Protein AF-A0A1G7KES5-F1 (afdb_monomer)

Organism: NCBI:txid659014

pLDDT: mean 86.61, std 11.35, range [51.34, 96.12]

Secondary structure (DSSP, 8-state):
-PPPPHHHHHHHHHHHHHHHHHHHHHS-GGG--HHHHHHHHHHHHHHHHHHHHHHH--

Structure (mmCIF, N/CA/C/O backbone):
data_AF-A0A1G7KES5-F1
#
_entry.id   AF-A0A1G7KES5-F1
#
loop_
_atom_site.group_PDB
_atom_site.id
_atom_site.type_symbol
_atom_site.label_atom_id
_atom_site.label_alt_id
_atom_site.label_comp_id
_atom_site.label_asym_id
_atom_site.label_entity_id
_atom_site.label_seq_id
_atom_site.pdbx_PDB_ins_code
_atom_site.Cartn_x
_atom_site.Cartn_y
_atom_site.Cartn_z
_atom_site.occupancy
_atom_site.B_iso_or_equiv
_atom_site.auth_seq_id
_atom_site.auth_comp_id
_atom_site.auth_asym_id
_atom_site.auth_atom_id
_atom_site.pdbx_PDB_model_num
ATOM 1 N N . MET A 1 1 ? -1.065 13.093 26.137 1.00 51.34 1 MET A N 1
ATOM 2 C CA . MET A 1 1 ? -1.225 12.464 24.804 1.00 51.34 1 MET A CA 1
ATOM 3 C C . MET A 1 1 ? -2.370 11.456 24.867 1.00 51.34 1 MET A C 1
ATOM 5 O O . MET A 1 1 ? -2.282 10.531 25.665 1.00 51.34 1 MET A O 1
ATOM 9 N N . ARG A 1 2 ? -3.462 11.632 24.104 1.00 58.78 2 ARG A N 1
ATOM 10 C CA . ARG A 1 2 ? -4.500 10.586 23.977 1.00 58.78 2 ARG A CA 1
ATOM 11 C C . ARG A 1 2 ? -3.873 9.389 23.253 1.00 58.78 2 ARG A C 1
ATOM 13 O O . ARG A 1 2 ? -3.389 9.559 22.139 1.00 58.78 2 ARG A O 1
ATOM 20 N N . LYS A 1 3 ? -3.841 8.210 23.884 1.00 73.94 3 LYS A N 1
ATOM 21 C CA . LYS A 1 3 ? -3.400 6.969 23.227 1.00 73.94 3 LYS A CA 1
ATOM 22 C C . LYS A 1 3 ? -4.352 6.689 22.059 1.00 73.94 3 LYS A C 1
ATOM 24 O O . LYS A 1 3 ? -5.565 6.651 22.267 1.00 73.94 3 LYS A O 1
ATOM 29 N N . LYS A 1 4 ? -3.820 6.555 20.841 1.00 72.62 4 LYS A N 1
ATOM 30 C CA . LYS A 1 4 ? -4.612 6.118 19.685 1.00 72.62 4 LYS A CA 1
ATOM 31 C C . LYS A 1 4 ? -5.071 4.681 19.935 1.00 72.62 4 LYS A C 1
ATOM 33 O O . LYS A 1 4 ? -4.395 3.910 20.613 1.00 72.62 4 LYS A O 1
ATOM 38 N N . SER A 1 5 ? -6.248 4.320 19.433 1.00 84.62 5 SER A N 1
ATOM 39 C CA . SER A 1 5 ? -6.673 2.923 19.484 1.00 84.62 5 SER A CA 1
ATOM 40 C C . SER A 1 5 ? -5.752 2.090 18.589 1.00 84.62 5 SER A C 1
ATOM 42 O O . SER A 1 5 ? -5.285 2.567 17.554 1.00 84.62 5 SER A O 1
ATOM 44 N N . ARG A 1 6 ? -5.534 0.819 18.942 1.00 85.81 6 ARG A N 1
ATOM 45 C CA . ARG A 1 6 ? -4.755 -0.126 18.121 1.00 85.81 6 ARG A CA 1
ATOM 46 C C . ARG A 1 6 ? -5.242 -0.170 16.665 1.00 85.81 6 ARG A C 1
ATOM 48 O O . ARG A 1 6 ? -4.451 -0.344 15.745 1.00 85.81 6 ARG A O 1
ATOM 55 N N . ARG A 1 7 ? -6.548 0.024 16.456 1.00 86.25 7 ARG A N 1
ATOM 56 C CA . ARG A 1 7 ? -7.169 0.113 15.132 1.00 86.25 7 ARG A CA 1
ATOM 57 C C . ARG A 1 7 ? -6.781 1.391 14.389 1.00 86.25 7 ARG A C 1
ATOM 59 O O . ARG A 1 7 ? -6.446 1.307 13.215 1.00 86.25 7 ARG A O 1
ATOM 66 N N . ALA A 1 8 ? -6.785 2.545 15.055 1.00 87.94 8 ALA A N 1
ATOM 67 C CA . ALA A 1 8 ? -6.349 3.800 14.447 1.00 87.94 8 ALA A CA 1
ATOM 68 C C . ALA A 1 8 ? -4.871 3.741 14.029 1.00 87.94 8 ALA A C 1
ATOM 70 O O . ALA A 1 8 ? -4.537 4.143 12.919 1.00 87.94 8 ALA A O 1
ATOM 71 N N . GLU A 1 9 ? -4.007 3.160 14.866 1.00 90.88 9 GLU A N 1
ATOM 72 C CA . GLU A 1 9 ? -2.592 2.951 14.524 1.00 90.88 9 GLU A CA 1
ATOM 73 C C . GLU A 1 9 ? -2.415 2.004 13.329 1.00 90.88 9 GLU A C 1
ATOM 75 O O . GLU A 1 9 ? -1.594 2.261 12.449 1.00 90.88 9 GLU A O 1
ATOM 80 N N . LEU A 1 10 ? -3.197 0.921 13.264 1.00 90.75 10 LEU A N 1
ATOM 81 C CA . LEU A 1 10 ? -3.172 -0.002 12.129 1.00 90.75 10 LEU A CA 1
ATOM 82 C C . LEU A 1 10 ? -3.627 0.681 10.832 1.00 90.75 10 LEU A C 1
ATOM 84 O O . LEU A 1 10 ? -2.984 0.515 9.798 1.00 90.75 10 LEU A O 1
ATOM 88 N N . VAL A 1 11 ? -4.699 1.474 10.885 1.00 91.94 11 VAL A N 1
ATOM 89 C CA . VAL A 1 11 ? -5.208 2.228 9.729 1.00 91.94 11 VAL A CA 1
ATOM 90 C C . VAL A 1 11 ? -4.174 3.235 9.229 1.00 91.94 11 VAL A C 1
ATOM 92 O O . VAL A 1 11 ? -3.963 3.322 8.022 1.00 91.94 11 VAL A O 1
ATOM 95 N N . GLU A 1 12 ? -3.499 3.962 10.122 1.00 93.38 12 GLU A N 1
ATOM 96 C CA . GLU A 1 12 ? -2.430 4.889 9.728 1.00 93.38 12 GLU A CA 1
ATOM 97 C C . GLU A 1 12 ? -1.274 4.166 9.039 1.00 93.38 12 GLU A C 1
ATOM 99 O O . GLU A 1 12 ? -0.861 4.579 7.958 1.00 93.38 12 GLU A O 1
ATOM 104 N N . ARG A 1 13 ? -0.805 3.044 9.598 1.00 93.94 13 ARG A N 1
ATOM 105 C CA . ARG A 1 13 ? 0.273 2.249 8.987 1.00 93.94 13 ARG A CA 1
ATOM 106 C C . ARG A 1 13 ? -0.098 1.735 7.599 1.00 93.94 13 ARG A C 1
ATOM 108 O O . ARG A 1 13 ? 0.724 1.796 6.690 1.00 93.94 13 ARG A O 1
ATOM 115 N N . LEU A 1 14 ? -1.323 1.239 7.432 1.00 95.06 14 LEU A N 1
ATOM 116 C CA . LEU A 1 14 ? -1.808 0.744 6.143 1.00 95.06 14 LEU A CA 1
ATOM 117 C C . LEU A 1 14 ? -1.947 1.873 5.115 1.00 95.06 14 LEU A C 1
ATOM 119 O O . LEU A 1 14 ? -1.585 1.670 3.961 1.00 95.06 14 LEU A O 1
ATOM 123 N N . ARG A 1 15 ? -2.401 3.065 5.522 1.00 94.62 15 ARG A N 1
ATOM 124 C CA . ARG A 1 15 ? -2.440 4.245 4.642 1.00 94.62 15 ARG A CA 1
ATOM 125 C C . ARG A 1 15 ? -1.042 4.659 4.196 1.00 94.62 15 ARG A C 1
ATOM 127 O O . ARG A 1 15 ? -0.803 4.737 3.002 1.00 94.62 15 ARG A O 1
ATOM 134 N N . SER A 1 16 ? -0.096 4.799 5.126 1.00 95.94 16 SER A N 1
ATOM 135 C CA . SER A 1 16 ? 1.291 5.136 4.777 1.00 95.94 16 SER A CA 1
ATOM 136 C C . SER A 1 16 ? 1.941 4.089 3.870 1.00 95.94 16 SER A C 1
ATOM 138 O O . SER A 1 16 ? 2.723 4.435 2.987 1.00 95.94 16 SER A O 1
ATOM 140 N N . ARG A 1 17 ? 1.617 2.801 4.060 1.00 95.38 17 ARG A N 1
ATOM 141 C CA . ARG A 1 17 ? 2.081 1.736 3.165 1.00 95.38 17 ARG A CA 1
ATOM 142 C C . ARG A 1 17 ? 1.469 1.863 1.773 1.00 95.38 17 ARG A C 1
ATOM 144 O O . ARG A 1 17 ? 2.200 1.706 0.803 1.00 95.38 17 ARG A O 1
ATOM 151 N N . LEU A 1 18 ? 0.171 2.144 1.673 1.00 95.75 18 LEU A N 1
ATOM 152 C CA . LEU A 1 18 ? -0.500 2.338 0.389 1.00 95.75 18 LEU A CA 1
ATOM 153 C C . LEU A 1 18 ? 0.095 3.529 -0.370 1.00 95.75 18 LEU A C 1
ATOM 155 O O . LEU A 1 18 ? 0.478 3.360 -1.522 1.00 95.75 18 LEU A O 1
ATOM 159 N N . ASP A 1 19 ? 0.276 4.668 0.303 1.00 94.81 19 ASP A N 1
ATOM 160 C CA . ASP A 1 19 ? 0.886 5.866 -0.284 1.00 94.81 19 ASP A CA 1
ATOM 161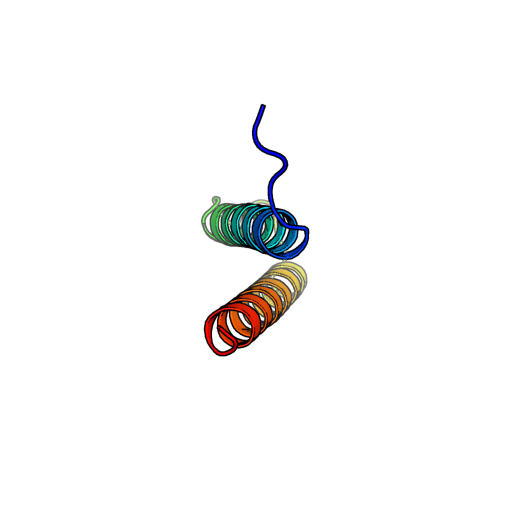 C C . ASP A 1 19 ? 2.299 5.571 -0.807 1.00 94.81 19 ASP A C 1
ATOM 163 O O . ASP A 1 19 ? 2.674 5.997 -1.896 1.00 94.81 19 ASP A O 1
ATOM 167 N N . PHE A 1 20 ? 3.096 4.803 -0.056 1.00 94.44 20 PHE A N 1
ATOM 168 C CA . PHE A 1 20 ? 4.422 4.377 -0.503 1.00 94.44 20 PHE A CA 1
ATOM 169 C C . PHE A 1 20 ? 4.359 3.534 -1.784 1.00 94.44 20 PHE A C 1
ATOM 171 O O . PHE A 1 20 ? 5.120 3.788 -2.715 1.00 94.44 20 PHE A O 1
ATOM 178 N N . LEU A 1 21 ? 3.460 2.547 -1.844 1.00 93.12 21 LEU A N 1
ATOM 179 C CA . LEU A 1 21 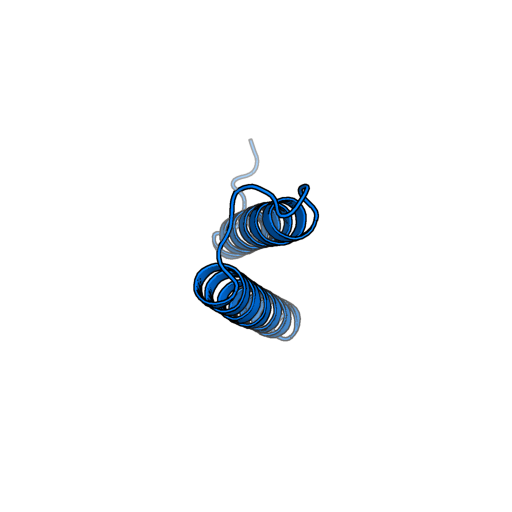? 3.317 1.672 -3.011 1.00 93.12 21 LEU A CA 1
ATOM 180 C C . LEU A 1 21 ? 2.824 2.453 -4.238 1.00 93.12 21 LEU A C 1
ATOM 182 O O . LEU A 1 21 ? 3.338 2.249 -5.335 1.00 93.12 21 LEU A O 1
ATOM 186 N N . GLU A 1 22 ? 1.872 3.369 -4.058 1.00 91.88 22 GLU A N 1
ATOM 187 C CA . GLU A 1 22 ? 1.354 4.222 -5.133 1.00 91.88 22 GLU A CA 1
ATOM 188 C C . GLU A 1 22 ? 2.426 5.187 -5.658 1.00 91.88 22 GLU A C 1
ATOM 190 O O . GLU A 1 22 ? 2.613 5.288 -6.871 1.00 91.88 22 GLU A O 1
ATOM 195 N N . ASN A 1 23 ? 3.213 5.805 -4.771 1.00 92.00 23 ASN A N 1
ATOM 196 C CA . ASN A 1 23 ? 4.351 6.642 -5.163 1.00 92.00 23 ASN A CA 1
ATOM 197 C C . ASN A 1 23 ? 5.419 5.851 -5.923 1.00 92.00 23 ASN A C 1
ATOM 199 O O . ASN A 1 23 ? 6.007 6.354 -6.878 1.00 92.00 23 ASN A O 1
ATOM 203 N N . LEU A 1 24 ? 5.666 4.607 -5.514 1.00 89.75 24 LEU A N 1
ATOM 204 C CA . LEU A 1 24 ? 6.660 3.753 -6.150 1.00 89.75 24 LEU A CA 1
ATOM 205 C C . LEU A 1 24 ? 6.222 3.306 -7.555 1.00 89.75 24 LEU A C 1
ATOM 207 O O . LEU A 1 24 ? 7.064 3.175 -8.435 1.00 89.75 24 LEU A O 1
ATOM 211 N N . MET A 1 25 ? 4.916 3.145 -7.789 1.00 89.44 25 MET A N 1
ATOM 212 C CA . MET A 1 25 ? 4.351 2.908 -9.126 1.00 89.44 25 MET A CA 1
ATOM 213 C C . MET A 1 25 ? 4.271 4.174 -9.993 1.00 89.44 25 MET A C 1
ATOM 215 O O . MET A 1 25 ? 4.303 4.069 -11.215 1.00 89.44 25 MET A O 1
ATOM 219 N N . ALA A 1 26 ? 4.140 5.356 -9.382 1.00 87.62 26 ALA A N 1
ATOM 220 C CA . ALA A 1 26 ? 4.086 6.642 -10.081 1.00 87.62 26 ALA A CA 1
ATOM 221 C C . ALA A 1 26 ? 5.474 7.206 -10.435 1.00 87.62 26 ALA A C 1
ATOM 223 O O . ALA A 1 26 ? 5.582 8.124 -11.250 1.00 87.62 26 ALA A O 1
ATOM 224 N N . ALA A 1 27 ? 6.535 6.683 -9.815 1.00 83.00 27 ALA A N 1
ATOM 225 C CA . ALA A 1 27 ? 7.905 7.063 -10.120 1.00 83.00 27 ALA A CA 1
ATOM 226 C C . ALA A 1 27 ? 8.275 6.676 -11.568 1.00 83.00 27 ALA A C 1
ATOM 228 O O . ALA A 1 27 ? 7.773 5.674 -12.083 1.00 83.00 27 ALA A O 1
ATOM 229 N N . PRO A 1 28 ? 9.168 7.433 -12.235 1.00 77.44 28 PRO A N 1
ATOM 230 C CA . PRO A 1 28 ? 9.645 7.091 -13.571 1.00 77.44 28 PRO A CA 1
ATOM 231 C C . PRO A 1 28 ? 10.142 5.641 -13.605 1.00 77.44 28 PRO A C 1
ATOM 233 O O . PRO A 1 28 ? 10.992 5.251 -12.806 1.00 77.44 28 PRO A O 1
ATOM 236 N N . SER A 1 29 ? 9.607 4.843 -14.528 1.00 66.00 29 SER A N 1
ATOM 237 C CA . SER A 1 29 ? 9.739 3.379 -14.593 1.00 66.00 29 SER A CA 1
ATOM 238 C C . SER A 1 29 ? 11.143 2.860 -14.938 1.00 66.00 29 SER A C 1
ATOM 240 O O . SER A 1 29 ? 11.317 1.689 -15.261 1.00 66.00 29 SER A O 1
ATOM 242 N N . THR A 1 30 ? 12.181 3.692 -14.844 1.00 62.81 30 THR A N 1
ATOM 243 C CA . THR A 1 30 ? 13.555 3.336 -15.221 1.00 62.81 30 THR A CA 1
ATOM 244 C C . THR A 1 30 ? 14.242 2.375 -14.244 1.00 62.81 30 THR A C 1
ATOM 246 O O . THR A 1 30 ? 15.336 1.904 -14.545 1.00 62.81 30 THR A O 1
ATOM 249 N N . GLY A 1 31 ? 13.626 2.056 -13.097 1.00 72.88 31 GLY A N 1
ATOM 250 C CA . GLY A 1 31 ? 14.234 1.227 -12.047 1.00 72.88 31 GLY A CA 1
ATOM 251 C C . GLY A 1 31 ? 13.484 -0.050 -11.652 1.00 72.88 31 GLY A C 1
ATOM 252 O O 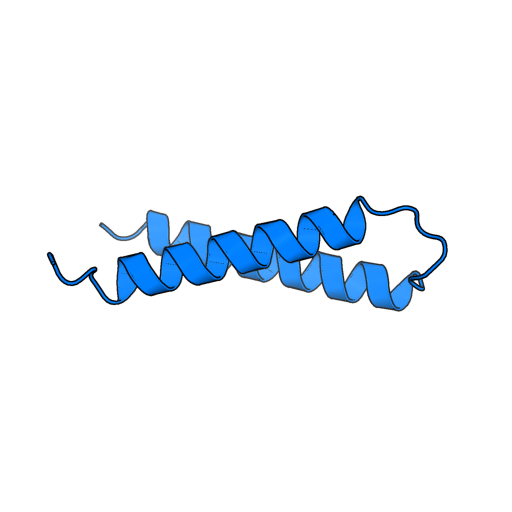. GLY A 1 31 ? 13.972 -0.773 -10.785 1.00 72.88 31 GLY A O 1
ATOM 253 N N . ILE A 1 32 ? 12.312 -0.339 -12.228 1.00 82.62 32 ILE A N 1
ATOM 254 C CA . ILE A 1 32 ? 11.434 -1.427 -11.763 1.00 82.62 32 ILE A CA 1
ATOM 255 C C . ILE A 1 32 ? 11.064 -2.321 -12.948 1.00 82.62 32 ILE A C 1
ATOM 257 O O . ILE A 1 32 ? 10.609 -1.824 -13.971 1.00 82.62 32 ILE A O 1
ATOM 261 N N . SER A 1 33 ? 11.261 -3.636 -12.821 1.00 87.50 33 SER A N 1
ATOM 262 C CA . SER A 1 33 ? 10.802 -4.594 -13.833 1.00 87.50 33 SER A CA 1
ATOM 263 C C . SER A 1 33 ? 9.281 -4.755 -13.797 1.00 87.50 33 SER A C 1
ATOM 265 O O . SER A 1 33 ? 8.667 -4.583 -12.744 1.00 87.50 33 SER A O 1
ATOM 267 N N . ASP A 1 34 ? 8.679 -5.181 -14.908 1.00 88.00 34 ASP A N 1
ATOM 268 C CA . ASP A 1 34 ? 7.232 -5.441 -14.991 1.00 88.00 34 ASP A CA 1
ATOM 269 C C . ASP A 1 34 ? 6.760 -6.453 -13.937 1.00 88.00 34 ASP A C 1
ATOM 271 O O . ASP A 1 34 ? 5.738 -6.259 -13.283 1.00 88.00 34 ASP A O 1
ATOM 275 N N . ALA A 1 35 ? 7.549 -7.507 -13.696 1.00 90.88 35 ALA A N 1
ATOM 276 C CA . ALA A 1 35 ? 7.259 -8.485 -12.648 1.00 90.88 35 ALA A CA 1
ATOM 277 C C . ALA A 1 35 ? 7.210 -7.825 -11.263 1.00 90.88 35 ALA A C 1
ATOM 279 O O . ALA A 1 35 ? 6.310 -8.094 -10.466 1.00 90.88 35 ALA A O 1
ATOM 280 N N . LYS A 1 36 ? 8.152 -6.916 -10.987 1.00 90.38 36 LYS A N 1
ATOM 281 C CA . LYS A 1 36 ? 8.188 -6.206 -9.714 1.00 90.38 36 LYS A CA 1
ATOM 282 C C . LYS A 1 36 ? 7.035 -5.212 -9.601 1.00 90.38 36 LYS A C 1
ATOM 284 O O . LYS A 1 36 ? 6.446 -5.100 -8.529 1.00 90.38 36 LYS A O 1
ATOM 289 N N . PHE A 1 37 ? 6.680 -4.542 -10.694 1.00 90.81 37 PHE A N 1
ATOM 290 C CA . PHE A 1 37 ? 5.518 -3.661 -10.761 1.00 90.81 37 PHE A CA 1
ATOM 291 C C . PHE A 1 37 ? 4.219 -4.407 -10.425 1.00 90.81 37 PHE A C 1
ATOM 293 O O . PHE A 1 37 ? 3.450 -3.937 -9.586 1.00 90.81 37 PHE A O 1
ATOM 300 N N . GLU A 1 38 ? 4.000 -5.597 -10.990 1.00 93.50 38 GLU A N 1
ATOM 301 C CA . GLU A 1 38 ? 2.818 -6.412 -10.677 1.00 93.50 38 GLU A CA 1
ATOM 302 C C . GLU A 1 38 ? 2.791 -6.887 -9.216 1.00 93.50 38 GLU A C 1
ATOM 304 O O . GLU A 1 38 ? 1.729 -6.886 -8.591 1.00 93.50 38 GLU A O 1
ATOM 309 N N . GLU A 1 39 ? 3.942 -7.213 -8.616 1.00 94.00 39 GLU A N 1
ATOM 310 C CA . GLU A 1 39 ? 4.019 -7.499 -7.174 1.00 94.00 39 GLU A CA 1
ATOM 311 C C . GLU A 1 39 ? 3.562 -6.302 -6.328 1.00 94.00 39 GLU A C 1
ATOM 313 O O . GLU A 1 39 ? 2.749 -6.456 -5.413 1.00 94.00 39 GLU A O 1
ATOM 318 N N . ILE A 1 40 ? 4.065 -5.104 -6.644 1.00 93.38 40 ILE A N 1
ATOM 319 C CA . ILE A 1 40 ? 3.727 -3.857 -5.942 1.00 93.38 40 ILE A CA 1
ATOM 320 C C . ILE A 1 40 ? 2.237 -3.548 -6.103 1.00 93.38 40 ILE A C 1
ATOM 322 O O . ILE A 1 40 ? 1.559 -3.203 -5.132 1.00 93.38 40 ILE A O 1
ATOM 326 N N . ARG A 1 41 ? 1.706 -3.730 -7.314 1.00 93.38 41 ARG A N 1
ATOM 327 C CA . ARG A 1 41 ? 0.290 -3.548 -7.627 1.00 93.38 41 ARG A CA 1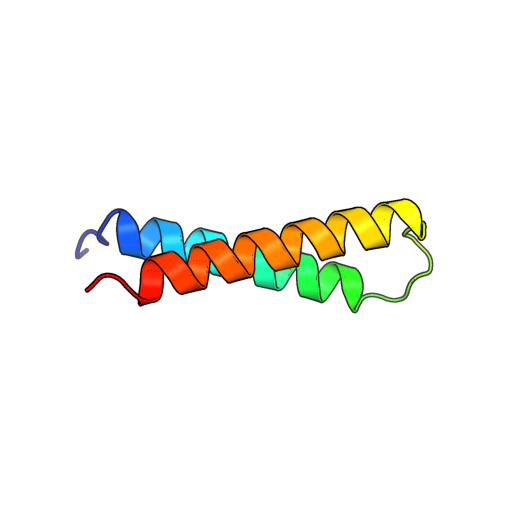
ATOM 328 C C . ARG A 1 41 ? -0.588 -4.512 -6.833 1.00 93.38 41 ARG A C 1
ATOM 330 O O . ARG A 1 41 ? -1.570 -4.087 -6.222 1.00 93.38 41 ARG A O 1
ATOM 337 N N . ALA A 1 42 ? -0.228 -5.793 -6.794 1.00 95.88 42 ALA A N 1
ATOM 338 C CA . ALA A 1 42 ? -0.944 -6.804 -6.022 1.00 95.88 42 ALA A CA 1
ATOM 339 C C . ALA A 1 42 ? -0.907 -6.503 -4.515 1.00 95.88 42 ALA A C 1
ATOM 341 O O . ALA A 1 42 ? -1.906 -6.697 -3.815 1.00 95.88 42 ALA A O 1
ATOM 342 N N . GLU A 1 43 ? 0.219 -6.001 -4.003 1.00 95.38 43 GLU A N 1
ATOM 343 C CA . GLU A 1 43 ? 0.332 -5.560 -2.614 1.00 95.38 43 GLU A CA 1
ATOM 344 C C . GLU A 1 43 ? -0.578 -4.356 -2.324 1.00 95.38 43 GLU A C 1
ATOM 346 O O . GLU A 1 43 ? -1.321 -4.373 -1.340 1.00 95.38 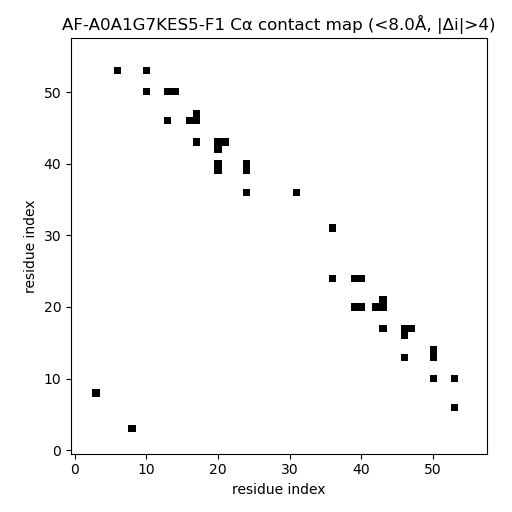43 GLU A O 1
ATOM 351 N N . ALA A 1 44 ? -0.599 -3.351 -3.204 1.00 95.50 44 ALA A N 1
ATOM 352 C CA . ALA A 1 44 ? -1.450 -2.170 -3.054 1.00 95.50 44 ALA A CA 1
ATOM 353 C C . ALA A 1 44 ? -2.944 -2.539 -3.012 1.00 95.50 44 ALA A C 1
ATOM 355 O O . ALA A 1 44 ? -3.689 -2.016 -2.179 1.00 95.50 44 ALA A O 1
ATOM 35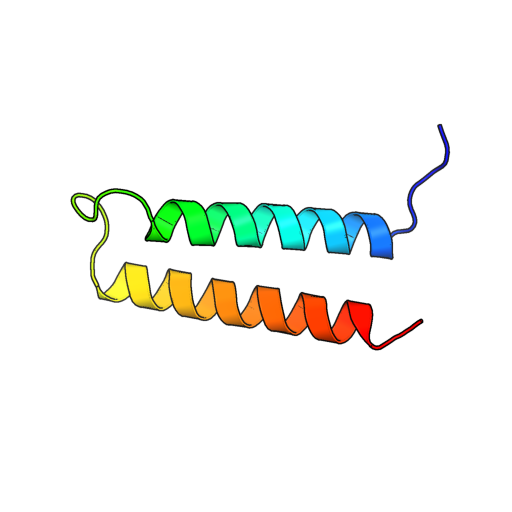6 N N . VAL A 1 45 ? -3.378 -3.493 -3.846 1.00 96.12 45 VAL A N 1
ATOM 357 C CA . VAL A 1 45 ? -4.754 -4.023 -3.827 1.00 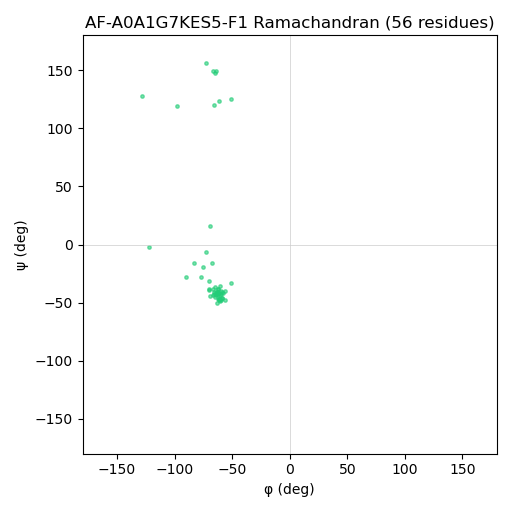96.12 45 VAL A CA 1
ATOM 358 C C . VAL A 1 45 ? -5.078 -4.667 -2.478 1.00 96.12 45 VAL A C 1
ATOM 360 O O . VAL A 1 45 ? -6.087 -4.317 -1.865 1.00 96.12 45 VAL A O 1
ATOM 363 N N . LYS A 1 46 ? -4.200 -5.537 -1.960 1.00 95.81 46 LYS A N 1
ATOM 364 C CA . LYS A 1 46 ? -4.395 -6.183 -0.650 1.00 95.81 46 LYS A CA 1
ATOM 365 C C . LYS A 1 46 ? -4.515 -5.161 0.478 1.00 95.81 46 LYS A C 1
ATOM 367 O O . LYS A 1 46 ? -5.424 -5.258 1.299 1.00 95.81 46 LYS A O 1
ATOM 372 N N . VAL A 1 47 ? -3.631 -4.162 0.512 1.00 95.25 47 VAL A N 1
ATOM 373 C CA . VAL A 1 47 ? -3.657 -3.099 1.531 1.00 95.25 47 VAL A CA 1
ATOM 374 C C . VAL A 1 47 ? -4.955 -2.291 1.445 1.00 95.25 47 VAL A C 1
ATOM 376 O O . VAL A 1 47 ? -5.572 -2.001 2.474 1.00 95.25 47 VAL A O 1
ATOM 379 N N . ARG A 1 48 ? -5.414 -1.974 0.230 1.00 94.50 48 ARG A N 1
ATOM 380 C CA . ARG A 1 48 ? -6.684 -1.275 0.001 1.00 94.50 48 ARG A CA 1
ATOM 381 C C . ARG A 1 48 ? -7.879 -2.089 0.500 1.00 94.50 48 ARG A C 1
ATOM 383 O O . ARG A 1 48 ? -8.771 -1.524 1.131 1.00 94.50 48 ARG A O 1
ATOM 390 N N . ASP A 1 49 ? -7.888 -3.398 0.280 1.00 94.69 49 ASP A N 1
ATOM 391 C CA . ASP A 1 49 ? -8.962 -4.266 0.767 1.00 94.69 49 ASP A CA 1
ATOM 392 C C . ASP A 1 49 ? -8.938 -4.422 2.294 1.00 94.69 49 ASP A C 1
ATOM 394 O O . ASP A 1 49 ? -9.986 -4.326 2.934 1.00 94.69 49 ASP A O 1
ATOM 398 N N . MET A 1 50 ? -7.757 -4.534 2.912 1.00 92.69 50 MET A N 1
ATOM 399 C CA . MET A 1 50 ? -7.623 -4.501 4.376 1.00 92.69 50 MET A CA 1
ATOM 400 C C . MET A 1 50 ? -8.162 -3.191 4.967 1.00 92.69 50 MET A C 1
ATOM 402 O O . MET A 1 50 ? -8.855 -3.210 5.985 1.00 92.69 50 MET A O 1
ATOM 406 N N . LEU A 1 51 ? -7.897 -2.053 4.318 1.00 92.56 51 LEU A N 1
ATOM 407 C CA . LEU A 1 51 ? -8.447 -0.757 4.723 1.00 92.56 51 LEU A CA 1
ATOM 408 C C . LEU A 1 51 ? -9.976 -0.705 4.605 1.00 92.56 51 LEU A C 1
ATOM 410 O O . LEU A 1 51 ? -10.613 -0.175 5.513 1.00 92.56 51 LEU A O 1
ATOM 414 N N . LYS A 1 52 ? -10.571 -1.268 3.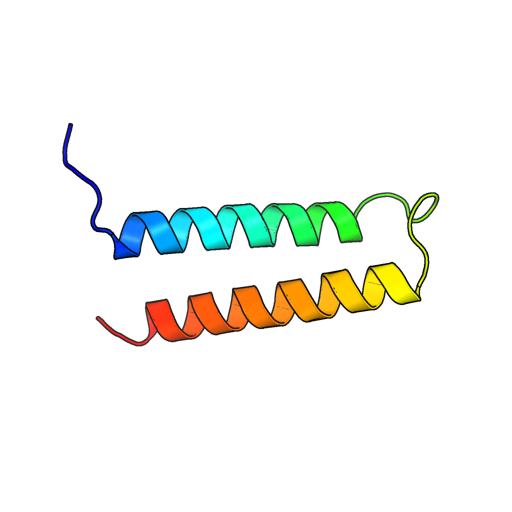544 1.00 90.56 52 LYS A N 1
ATOM 415 C CA . LYS A 1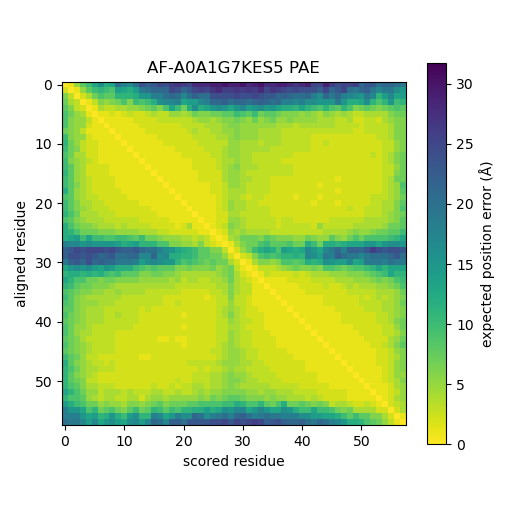 52 ? -12.037 -1.354 3.396 1.00 90.56 52 LYS A CA 1
ATOM 416 C C . LYS A 1 52 ? -12.667 -2.186 4.508 1.00 90.56 52 LYS A C 1
ATOM 418 O O . LYS A 1 52 ? -13.616 -1.732 5.139 1.00 90.56 52 LYS A O 1
ATOM 423 N N . ILE A 1 53 ? -12.108 -3.364 4.797 1.00 90.38 53 ILE A N 1
ATOM 424 C CA . ILE A 1 53 ? -12.578 -4.231 5.890 1.00 90.38 53 ILE A CA 1
ATOM 425 C C . ILE A 1 53 ? -12.559 -3.450 7.206 1.00 90.38 53 ILE A C 1
ATOM 427 O O . ILE A 1 53 ? -13.557 -3.402 7.919 1.00 90.38 53 ILE A O 1
ATOM 431 N N . LEU A 1 54 ? -11.457 -2.756 7.497 1.00 86.00 54 LEU A N 1
ATOM 432 C CA . LEU A 1 54 ? -11.321 -1.945 8.707 1.00 86.00 54 LEU A CA 1
ATOM 433 C C . LEU A 1 54 ? -12.238 -0.716 8.749 1.00 86.00 54 LEU A C 1
ATOM 435 O O . LEU A 1 54 ? -12.390 -0.149 9.827 1.00 86.00 54 LEU A O 1
ATOM 439 N N . GLN A 1 55 ? -12.818 -0.280 7.630 1.00 80.06 55 GLN A N 1
ATOM 440 C CA . GLN A 1 55 ? -13.813 0.799 7.573 1.00 80.06 55 GLN A CA 1
ATOM 441 C C . GLN A 1 55 ? -15.250 0.274 7.708 1.00 80.06 55 GLN A C 1
ATOM 443 O O . GLN A 1 55 ? -16.101 0.996 8.218 1.00 80.06 55 GLN A O 1
ATOM 448 N N . CYS A 1 56 ? -15.514 -0.971 7.300 1.00 77.69 56 CYS A N 1
ATOM 449 C CA . CYS A 1 56 ? -16.837 -1.598 7.382 1.00 77.69 56 CYS A CA 1
ATOM 450 C C . CYS A 1 56 ? -17.246 -2.040 8.794 1.00 77.69 56 CYS A C 1
ATOM 452 O O . CYS A 1 56 ? -18.434 -2.237 9.037 1.00 77.69 56 CYS A O 1
ATOM 454 N N . PHE A 1 57 ? -16.306 -2.193 9.726 1.00 59.31 57 PHE A N 1
ATOM 455 C CA . PHE A 1 57 ? -16.629 -2.487 11.125 1.00 59.31 57 PHE A CA 1
ATOM 456 C C . PHE A 1 57 ? -16.600 -1.192 11.941 1.00 59.31 57 PHE A C 1
ATOM 458 O O . PHE A 1 57 ? -15.549 -0.569 11.955 1.00 59.31 57 PHE A O 1
ATOM 465 N N . PRO A 1 58 ? -17.687 -0.735 12.584 1.00 52.47 58 PRO A N 1
ATOM 466 C CA . PRO A 1 58 ? -17.654 0.427 13.477 1.00 52.47 58 PRO A CA 1
ATOM 467 C C . PRO A 1 58 ? -16.739 0.215 14.689 1.00 52.47 58 PRO A C 1
ATOM 469 O O . PRO A 1 58 ? -16.596 -0.927 15.175 1.00 52.47 58 PRO A O 1
#

Solvent-accessible surface area (backbone atoms only — not comparable to full-atom values): 3483 Å² total; per-residue (Å²): 132,86,80,73,52,75,64,56,54,50,53,51,52,44,48,57,50,39,54,49,44,53,50,63,70,69,44,80,71,88,82,58,54,71,71,55,50,52,52,46,52,55,48,39,52,52,45,52,51,53,51,49,57,65,64,73,52,133

Mean predicted aligned error: 5.78 Å

Foldseek 3Di:
DPDDPPLRVLLVVLVVLLVVLVVVLVPDCPPADPVRNVVSVVVSVVSVVVNVVSVPPD

Nearest PDB structures (foldseek):
  7s5c-assembly1_E  TM=7.357E-01  e=3.388E+00  Myxococcus xanthus
  7s5c-assembly1_D  TM=7.401E-01  e=3.610E+00  Myxococcus xanthus
  4do2-assembly1_A  TM=7.745E-01  e=6.797E+00  Escherichia coli
  1zw0-assembly10_D  TM=5.253E-01  e=6.380E+00  Yersinia pestis

Radius of gyration: 14.06 Å; Cα contacts (8 Å, |Δi|>4): 20; chains: 1; bounding box: 32×21×40 Å

Sequence (58 aa):
MRKKSRRAELVERLRSRLDFLENLMAAPSTGISDAKFEEIRAEAVKVRDMLKILQCFP